Protein AF-A0A1I9GA73-F1 (afdb_monomer_lite)

Structure (mmCIF, N/CA/C/O backbone):
data_AF-A0A1I9GA73-F1
#
_entry.id   AF-A0A1I9GA73-F1
#
loop_
_atom_site.group_PDB
_atom_site.id
_atom_site.type_symbol
_atom_site.label_atom_id
_atom_site.label_alt_id
_atom_site.label_comp_id
_atom_site.label_asym_id
_atom_site.label_entity_id
_atom_site.label_seq_id
_atom_site.pdbx_PDB_ins_code
_atom_site.Cartn_x
_atom_site.Cartn_y
_atom_site.Cartn_z
_atom_site.occupancy
_atom_site.B_iso_or_equiv
_atom_site.auth_seq_id
_atom_site.auth_comp_id
_atom_site.auth_asym_id
_atom_site.auth_atom_id
_atom_site.pdbx_PDB_model_num
ATOM 1 N N . PHE A 1 1 ? 15.891 2.238 -6.582 1.00 81.12 1 PHE A N 1
ATOM 2 C CA . PHE A 1 1 ? 14.926 1.337 -7.243 1.00 81.12 1 PHE A CA 1
ATOM 3 C C . PHE A 1 1 ? 15.261 -0.099 -6.859 1.00 81.12 1 PHE A C 1
ATOM 5 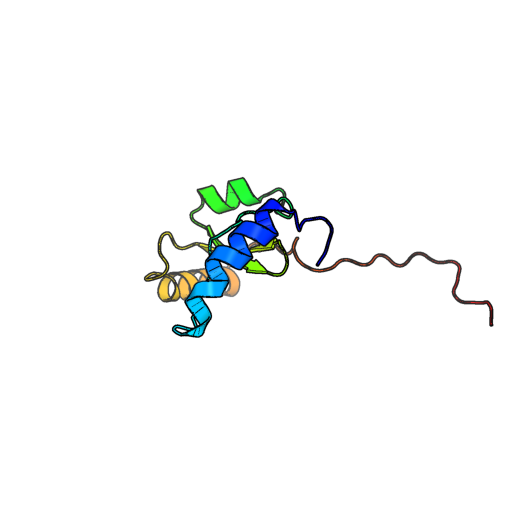O O . PHE A 1 1 ? 16.380 -0.337 -6.426 1.00 81.12 1 PHE A O 1
ATOM 12 N N . ASP A 1 2 ? 14.295 -1.008 -6.917 1.00 86.75 2 ASP A N 1
ATOM 13 C CA . ASP A 1 2 ? 14.392 -2.400 -6.439 1.00 86.75 2 ASP A CA 1
ATOM 14 C C . ASP A 1 2 ? 13.684 -3.305 -7.475 1.00 86.75 2 ASP A C 1
ATOM 16 O O . ASP A 1 2 ? 13.206 -2.790 -8.487 1.00 86.75 2 ASP A O 1
ATOM 20 N N . ARG A 1 3 ? 13.611 -4.625 -7.271 1.00 92.31 3 ARG A N 1
ATOM 21 C CA . ARG A 1 3 ? 13.155 -5.603 -8.287 1.00 92.31 3 ARG A CA 1
ATOM 22 C C . ARG A 1 3 ? 11.767 -5.336 -8.879 1.00 92.31 3 ARG A C 1
ATOM 24 O O .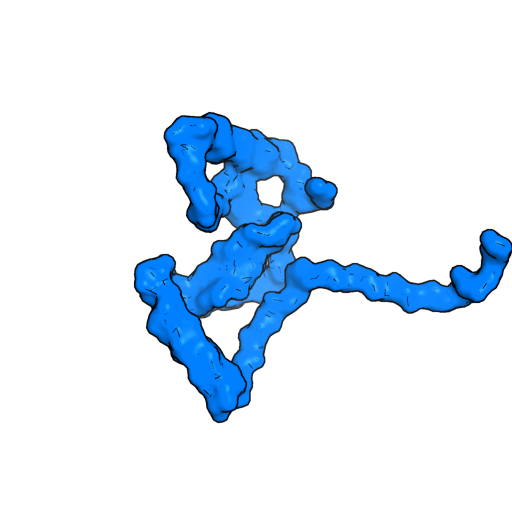 ARG A 1 3 ? 11.510 -5.735 -10.002 1.00 92.31 3 ARG A O 1
ATOM 31 N N . TRP A 1 4 ? 10.902 -4.631 -8.153 1.00 94.38 4 TRP A N 1
ATOM 32 C CA . TRP A 1 4 ? 9.546 -4.271 -8.587 1.00 94.38 4 TRP A CA 1
ATOM 33 C C . TRP A 1 4 ? 9.496 -3.251 -9.737 1.00 94.38 4 TRP A C 1
ATOM 35 O O . TRP A 1 4 ? 8.431 -2.981 -10.286 1.00 94.38 4 TRP A O 1
ATOM 45 N N . VAL A 1 5 ? 10.629 -2.634 -10.076 1.00 96.56 5 VAL A N 1
ATOM 46 C CA . VAL A 1 5 ? 10.714 -1.553 -11.061 1.00 96.56 5 VAL A CA 1
ATOM 47 C C . VAL A 1 5 ? 10.917 -2.151 -12.446 1.00 96.56 5 VAL A C 1
ATOM 49 O O . VAL A 1 5 ? 12.044 -2.371 -12.888 1.00 96.56 5 VAL A O 1
ATOM 52 N N . THR A 1 6 ? 9.811 -2.416 -13.132 1.00 96.56 6 THR A N 1
ATOM 53 C CA . THR A 1 6 ? 9.819 -2.937 -14.501 1.00 96.56 6 THR A CA 1
ATOM 54 C C . THR A 1 6 ? 10.070 -1.827 -15.524 1.00 96.56 6 THR A C 1
ATOM 56 O O . THR A 1 6 ? 9.937 -0.632 -15.241 1.00 96.56 6 THR A O 1
ATOM 59 N N . ARG A 1 7 ? 10.428 -2.214 -16.755 1.00 96.69 7 ARG A N 1
ATOM 60 C CA . ARG A 1 7 ? 10.605 -1.259 -17.858 1.00 96.69 7 ARG A CA 1
ATOM 61 C C . ARG A 1 7 ? 9.309 -0.502 -18.162 1.00 96.69 7 ARG A C 1
ATOM 63 O O . ARG A 1 7 ? 9.364 0.704 -18.385 1.00 96.69 7 ARG A O 1
ATOM 70 N N . ASP A 1 8 ? 8.172 -1.188 -18.100 1.00 96.62 8 ASP A N 1
ATOM 71 C CA . ASP A 1 8 ? 6.852 -0.591 -18.319 1.00 96.62 8 ASP A CA 1
ATOM 72 C C . ASP A 1 8 ? 6.526 0.445 -17.242 1.00 96.62 8 ASP A C 1
ATOM 74 O O . ASP A 1 8 ? 6.160 1.574 -17.567 1.00 96.62 8 ASP A O 1
ATOM 78 N N . TYR A 1 9 ? 6.797 0.125 -15.968 1.00 96.56 9 TYR A N 1
ATOM 79 C CA . TYR A 1 9 ? 6.656 1.084 -14.871 1.00 96.56 9 TYR A CA 1
ATOM 80 C C . TYR A 1 9 ? 7.470 2.361 -15.122 1.00 96.56 9 TYR A C 1
ATOM 82 O O . TYR A 1 9 ? 6.972 3.468 -14.913 1.00 96.56 9 TYR A O 1
ATOM 90 N N . ILE A 1 10 ? 8.722 2.226 -15.579 1.00 96.50 10 ILE A N 1
ATOM 91 C CA . ILE A 1 10 ? 9.581 3.378 -15.888 1.00 96.50 10 ILE A CA 1
ATOM 92 C C . ILE A 1 10 ? 8.970 4.211 -17.016 1.00 96.50 10 ILE A C 1
ATOM 94 O O . ILE A 1 10 ? 8.871 5.428 -16.875 1.00 96.50 10 ILE A O 1
ATOM 98 N N . ILE A 1 11 ? 8.543 3.580 -18.114 1.00 97.19 11 ILE A N 1
ATOM 99 C CA . ILE A 1 11 ? 7.954 4.278 -19.265 1.00 97.19 11 ILE A CA 1
ATOM 100 C C . ILE A 1 11 ? 6.707 5.059 -18.838 1.00 97.19 11 ILE A C 1
ATOM 102 O O . ILE A 1 11 ? 6.603 6.252 -19.132 1.00 97.19 11 ILE A O 1
ATOM 106 N N . ASP A 1 12 ? 5.800 4.424 -18.100 1.00 96.50 12 ASP A N 1
ATOM 107 C CA . ASP A 1 12 ? 4.562 5.049 -17.639 1.00 96.50 12 ASP A CA 1
ATOM 108 C C . ASP A 1 12 ? 4.827 6.191 -16.659 1.00 96.50 12 ASP A C 1
ATOM 110 O O . ASP A 1 12 ? 4.252 7.275 -16.793 1.00 96.50 12 ASP A O 1
ATOM 114 N N . LYS A 1 13 ? 5.755 6.008 -15.711 1.00 94.06 13 LYS A N 1
ATOM 115 C CA . LYS A 1 13 ? 6.141 7.079 -14.787 1.00 94.06 13 LYS A CA 1
ATOM 116 C C . LYS A 1 13 ? 6.854 8.230 -15.474 1.00 94.06 13 LYS A C 1
ATOM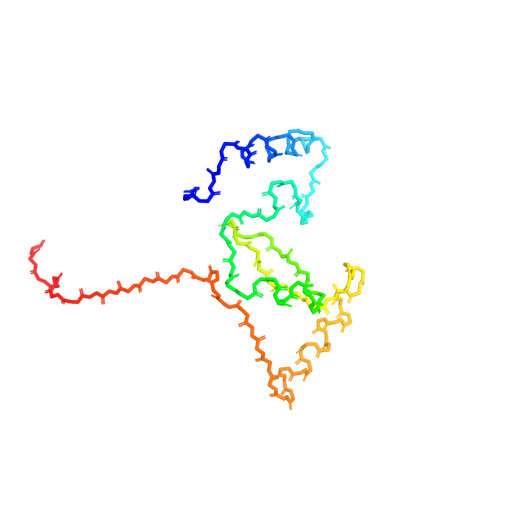 118 O O . LYS A 1 13 ? 6.616 9.379 -15.097 1.00 94.06 13 LYS A O 1
ATOM 123 N N . CYS A 1 14 ? 7.694 7.970 -16.470 1.00 94.56 14 CYS A N 1
ATOM 124 C CA . CYS A 1 14 ? 8.319 9.020 -17.267 1.00 94.56 14 CYS A CA 1
ATOM 125 C C . CYS A 1 14 ? 7.269 9.810 -18.054 1.00 94.56 14 CYS A C 1
ATOM 127 O O . CYS A 1 14 ? 7.300 11.038 -18.015 1.00 94.56 14 CYS A O 1
ATOM 129 N N . ARG A 1 15 ? 6.305 9.132 -18.692 1.00 94.12 15 ARG A N 1
ATOM 130 C CA . ARG A 1 15 ? 5.186 9.772 -19.407 1.00 94.12 15 ARG A CA 1
ATOM 131 C C . ARG A 1 15 ? 4.307 10.616 -18.489 1.00 94.12 15 ARG A C 1
ATOM 133 O O . ARG A 1 15 ? 3.932 11.715 -18.873 1.00 94.12 15 ARG A O 1
ATOM 140 N N . GLU A 1 16 ? 4.010 10.132 -17.284 1.00 92.38 16 GLU A N 1
ATOM 141 C CA . GLU A 1 16 ? 3.259 10.890 -16.275 1.00 92.38 16 GLU A CA 1
ATOM 142 C C . GLU A 1 16 ? 4.055 12.102 -15.769 1.00 92.38 16 GLU A C 1
ATOM 144 O O . GLU A 1 16 ? 3.488 13.172 -15.581 1.00 92.38 16 GLU A O 1
ATOM 149 N N . THR A 1 17 ? 5.369 11.953 -15.561 1.00 91.62 17 THR A N 1
ATOM 150 C CA . THR A 1 17 ? 6.216 12.984 -14.932 1.00 91.62 17 THR A CA 1
ATOM 151 C C . THR A 1 17 ? 6.641 14.086 -15.899 1.00 91.62 17 THR A C 1
ATOM 153 O O . THR A 1 17 ? 6.678 15.247 -15.507 1.00 91.62 17 THR A O 1
ATOM 156 N N . TYR A 1 18 ? 6.960 13.756 -17.153 1.00 91.44 18 TYR A N 1
ATOM 157 C CA . TYR A 1 18 ? 7.455 14.723 -18.138 1.00 91.44 18 TYR A CA 1
ATOM 158 C C . TYR A 1 18 ? 6.571 15.982 -18.296 1.00 91.44 18 TYR A C 1
ATOM 160 O O . TYR A 1 18 ? 7.105 17.087 -18.189 1.00 91.44 18 TYR A O 1
ATOM 168 N N . PRO A 1 19 ? 5.234 15.884 -18.457 1.00 90.06 19 PRO A N 1
ATOM 169 C CA . PRO A 1 19 ? 4.379 17.069 -18.568 1.00 90.06 19 PRO A CA 1
ATOM 170 C C . PRO A 1 19 ? 4.259 17.866 -17.257 1.00 90.06 19 PRO A C 1
ATOM 172 O O . PRO A 1 19 ? 3.830 19.018 -17.281 1.00 90.06 19 PRO A O 1
ATOM 175 N N . MET A 1 20 ? 4.655 17.299 -16.110 1.00 88.56 20 MET A N 1
ATOM 176 C CA . MET A 1 20 ? 4.600 17.982 -14.811 1.00 88.56 20 MET A CA 1
ATOM 177 C C . MET A 1 20 ? 5.699 19.036 -14.638 1.00 88.56 20 MET A C 1
ATOM 179 O O . MET A 1 20 ? 5.679 19.751 -13.640 1.00 88.56 20 MET A O 1
ATOM 183 N N . PHE A 1 21 ? 6.629 19.171 -15.594 1.00 84.75 21 PHE A N 1
ATOM 184 C CA . PHE A 1 21 ? 7.671 20.203 -15.562 1.00 84.75 21 PHE A CA 1
ATOM 1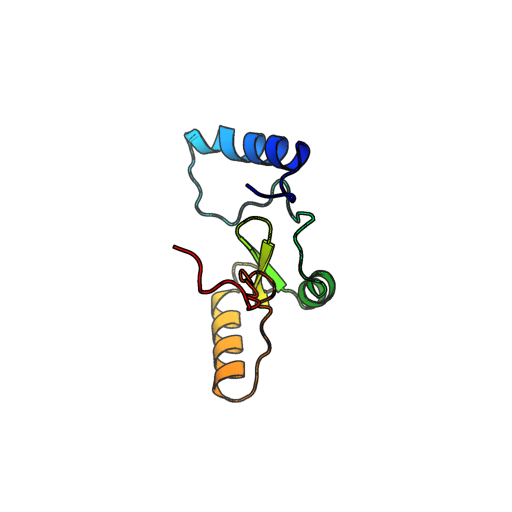85 C C . PHE A 1 21 ? 7.092 21.616 -15.373 1.00 84.75 21 PHE A C 1
ATOM 187 O O . PHE A 1 21 ? 7.632 22.403 -14.602 1.00 84.75 21 PHE A O 1
ATOM 194 N N . TYR A 1 22 ? 5.954 21.913 -16.013 1.00 84.31 22 TYR A N 1
ATOM 195 C CA . TYR A 1 22 ? 5.270 23.209 -15.897 1.00 84.31 22 TYR A CA 1
ATOM 196 C C . TYR A 1 22 ? 4.107 23.218 -14.896 1.00 84.31 22 TYR A C 1
ATOM 198 O O . TYR A 1 22 ? 3.556 24.277 -14.608 1.00 84.31 22 TYR A O 1
ATOM 206 N N . ASN A 1 23 ? 3.707 22.058 -14.372 1.00 80.00 23 ASN A N 1
ATOM 207 C CA . ASN A 1 23 ? 2.569 21.933 -13.464 1.00 80.00 23 ASN A CA 1
ATOM 208 C C . ASN A 1 23 ? 2.845 20.854 -12.414 1.00 80.00 23 ASN A C 1
ATOM 210 O O . ASN A 1 23 ? 2.356 19.721 -12.490 1.00 80.00 23 ASN A O 1
ATOM 214 N N . TRP A 1 24 ? 3.695 21.208 -11.452 1.00 76.25 24 TRP A N 1
ATOM 215 C CA . TRP A 1 24 ? 4.083 20.309 -10.377 1.00 76.25 24 TRP A CA 1
ATOM 216 C C . TRP A 1 24 ? 2.872 19.919 -9.525 1.00 76.25 24 TRP A C 1
ATOM 218 O O . TRP A 1 24 ? 2.067 20.760 -9.127 1.00 76.25 24 TRP A O 1
ATOM 228 N N . SER A 1 25 ? 2.757 18.633 -9.190 1.00 72.56 25 SER A N 1
ATOM 229 C CA . SER A 1 25 ? 1.679 18.130 -8.344 1.00 72.56 25 SER A CA 1
ATOM 230 C C . SER A 1 25 ? 2.215 17.206 -7.263 1.00 72.56 25 SER A C 1
ATOM 232 O O . SER A 1 25 ? 2.860 16.202 -7.554 1.00 72.56 25 SER A O 1
ATOM 234 N N . TYR A 1 26 ? 1.867 17.502 -6.011 1.00 69.38 26 TYR A N 1
ATOM 235 C CA . TYR A 1 26 ? 2.092 16.615 -4.864 1.00 69.38 26 TYR A CA 1
ATOM 236 C C . TYR A 1 26 ? 1.005 15.533 -4.731 1.00 69.38 26 TYR A C 1
ATOM 238 O O . TYR A 1 26 ? 0.873 14.901 -3.685 1.00 69.38 26 TYR A O 1
ATOM 246 N N . LYS A 1 27 ? 0.182 15.338 -5.770 1.00 76.88 27 LYS A N 1
ATOM 247 C CA . LYS A 1 27 ? -0.922 14.378 -5.752 1.00 76.88 27 LYS A CA 1
ATOM 248 C C . LYS A 1 27 ? -0.425 12.935 -5.766 1.00 76.88 27 LYS A C 1
ATOM 250 O O . LYS A 1 27 ? 0.652 12.609 -6.264 1.00 76.88 27 LYS A O 1
ATOM 255 N N . ASN A 1 28 ? -1.280 12.058 -5.253 1.00 84.12 28 ASN A N 1
ATOM 256 C CA . ASN A 1 28 ? -1.128 10.617 -5.355 1.00 84.12 28 ASN A CA 1
ATOM 257 C C . ASN A 1 28 ? -1.223 10.193 -6.833 1.00 84.12 28 ASN A C 1
ATOM 259 O O . ASN A 1 28 ? -2.298 10.208 -7.427 1.00 84.12 28 ASN A O 1
ATOM 263 N N . ARG A 1 29 ? -0.074 9.884 -7.433 1.00 89.81 29 ARG A N 1
ATOM 264 C CA . ARG A 1 29 ? 0.089 9.614 -8.868 1.00 89.81 29 ARG A CA 1
ATOM 265 C C . ARG A 1 29 ? -0.257 8.171 -9.220 1.00 89.81 29 ARG A C 1
ATOM 267 O O . ARG A 1 29 ? 0.180 7.270 -8.503 1.00 89.81 29 ARG A O 1
ATOM 274 N N . LEU A 1 30 ? -0.987 7.946 -10.312 1.00 91.56 30 LEU A N 1
ATOM 275 C CA . LEU A 1 30 ? -1.611 6.651 -10.623 1.00 91.56 30 LEU A CA 1
ATOM 276 C C . LEU A 1 30 ? -0.865 5.837 -11.686 1.00 91.56 30 LEU A C 1
ATOM 278 O O . LEU A 1 30 ? -0.963 4.616 -11.662 1.00 91.56 30 LEU A O 1
ATOM 282 N N . ALA A 1 31 ? -0.103 6.465 -12.588 1.00 94.25 31 ALA A N 1
ATOM 283 C CA . ALA A 1 31 ? 0.508 5.731 -13.702 1.00 94.25 31 ALA A CA 1
ATOM 284 C C . ALA A 1 31 ? 1.457 4.622 -13.207 1.00 94.25 31 ALA A C 1
ATOM 286 O O . ALA A 1 31 ? 2.222 4.844 -12.265 1.00 94.25 31 ALA A O 1
ATOM 287 N N . GLY A 1 32 ? 1.411 3.435 -13.817 1.00 94.25 32 GLY A N 1
ATOM 288 C CA . GLY A 1 32 ? 2.249 2.292 -13.434 1.00 94.25 32 GLY A CA 1
ATOM 289 C C . GLY A 1 32 ? 1.899 1.635 -12.088 1.00 94.25 32 GLY A C 1
ATOM 290 O O . GLY A 1 32 ? 2.733 0.923 -11.535 1.00 94.25 32 GLY A O 1
ATOM 291 N N . ARG A 1 33 ? 0.714 1.890 -11.518 1.00 95.25 33 ARG A N 1
ATOM 292 C CA . ARG A 1 33 ? 0.251 1.261 -10.267 1.00 95.25 33 ARG A CA 1
ATOM 293 C C . ARG A 1 33 ? -0.936 0.318 -10.502 1.00 95.25 33 ARG A C 1
ATOM 295 O O . ARG A 1 33 ? -1.743 0.602 -11.387 1.00 95.25 33 ARG A O 1
ATOM 302 N N . PRO A 1 34 ? -1.105 -0.725 -9.667 1.00 95.81 34 PRO A N 1
ATOM 303 C CA . PRO A 1 34 ? -0.162 -1.188 -8.643 1.00 95.81 34 PRO A CA 1
ATOM 304 C C . PRO A 1 34 ? 1.075 -1.845 -9.274 1.00 95.81 34 PRO A C 1
ATOM 306 O O . PRO A 1 34 ? 1.056 -2.236 -10.437 1.00 95.81 34 PRO A O 1
ATOM 309 N N . THR A 1 35 ? 2.160 -1.962 -8.509 1.00 96.06 35 THR A N 1
ATOM 310 C CA . THR A 1 35 ? 3.342 -2.732 -8.943 1.00 96.06 35 THR A CA 1
ATOM 311 C C . THR A 1 35 ? 3.229 -4.179 -8.467 1.00 96.06 35 THR A C 1
ATOM 313 O O . THR A 1 35 ? 2.298 -4.529 -7.746 1.00 96.06 35 THR A O 1
ATOM 316 N N . GLU A 1 36 ? 4.201 -5.029 -8.796 1.00 94.88 36 GLU A N 1
ATOM 317 C CA . GLU A 1 36 ? 4.272 -6.390 -8.242 1.00 94.88 36 GLU A CA 1
ATOM 318 C C . GLU A 1 36 ? 4.502 -6.404 -6.718 1.00 94.88 36 GLU A C 1
ATOM 320 O O . GLU A 1 36 ? 4.258 -7.405 -6.046 1.00 94.88 36 GLU A O 1
ATOM 325 N N . ARG A 1 37 ? 4.958 -5.284 -6.140 1.00 94.94 37 ARG A N 1
ATOM 326 C CA . ARG A 1 37 ? 5.245 -5.150 -4.709 1.00 94.94 37 ARG A CA 1
ATOM 327 C C . ARG A 1 37 ? 4.000 -4.744 -3.919 1.00 94.94 37 ARG A C 1
ATOM 329 O O . ARG A 1 37 ? 3.913 -3.637 -3.397 1.00 94.94 37 ARG A O 1
ATOM 336 N N . ILE A 1 38 ? 3.043 -5.657 -3.814 1.00 96.12 38 ILE A N 1
ATOM 337 C CA . ILE A 1 38 ? 1.807 -5.491 -3.034 1.00 96.12 38 ILE A CA 1
ATOM 338 C C . ILE A 1 38 ? 1.783 -6.419 -1.818 1.00 96.12 38 ILE A C 1
ATOM 340 O O . ILE A 1 38 ? 2.472 -7.439 -1.784 1.00 96.12 38 ILE A O 1
ATOM 344 N N . SER A 1 39 ? 1.005 -6.068 -0.790 1.00 95.44 39 SER A N 1
ATOM 345 C CA . SER A 1 39 ? 0.800 -6.977 0.342 1.00 95.44 39 SER A CA 1
ATOM 346 C C . SER A 1 39 ? -0.153 -8.111 -0.038 1.00 95.44 39 SER A C 1
ATOM 348 O O . SER A 1 39 ? -1.028 -7.948 -0.891 1.00 95.44 39 SER A O 1
ATOM 350 N N . GLY A 1 40 ? -0.033 -9.258 0.637 1.00 96.00 40 GLY A N 1
ATOM 351 C CA . GLY A 1 40 ? -0.918 -10.406 0.397 1.00 96.00 40 GLY A CA 1
ATOM 352 C C . GLY A 1 40 ? -2.399 -10.122 0.683 1.00 96.00 40 GLY A C 1
ATOM 353 O O . GLY A 1 40 ? -3.267 -10.840 0.195 1.00 96.00 40 GLY A O 1
ATOM 354 N N . ILE A 1 41 ? -2.704 -9.056 1.430 1.00 96.12 41 ILE A N 1
ATOM 355 C CA . ILE A 1 41 ? -4.072 -8.634 1.757 1.00 96.12 41 ILE A CA 1
ATOM 356 C C . ILE A 1 41 ? -4.562 -7.452 0.910 1.00 96.12 41 ILE A C 1
ATOM 358 O O . ILE A 1 41 ? -5.685 -6.994 1.120 1.00 96.12 41 ILE A O 1
ATOM 362 N N . TYR A 1 42 ? -3.778 -6.985 -0.071 1.00 95.50 42 TYR A N 1
ATOM 363 C CA . TYR A 1 42 ? -4.120 -5.854 -0.943 1.00 95.50 42 TYR A CA 1
ATOM 364 C C . TYR A 1 42 ? -5.535 -5.973 -1.526 1.00 95.50 42 TYR A C 1
ATOM 366 O O . TYR A 1 42 ? -6.373 -5.099 -1.327 1.00 95.50 42 TYR A O 1
ATOM 374 N N . GLY A 1 43 ? -5.857 -7.107 -2.156 1.00 94.38 43 GLY A N 1
ATOM 375 C CA . GLY A 1 43 ? -7.178 -7.310 -2.754 1.00 94.38 43 GLY A CA 1
ATOM 376 C C . GLY A 1 43 ? -8.328 -7.315 -1.738 1.00 94.38 43 GLY A C 1
ATOM 377 O O . GLY A 1 43 ? -9.447 -6.941 -2.086 1.00 94.38 43 GLY A O 1
ATOM 378 N N . ARG A 1 44 ? -8.080 -7.709 -0.479 1.00 95.25 44 ARG A N 1
ATOM 379 C CA . ARG A 1 44 ? -9.098 -7.647 0.581 1.00 95.25 44 ARG A CA 1
ATOM 380 C C . ARG A 1 44 ? -9.332 -6.208 1.012 1.00 95.25 44 ARG A C 1
ATOM 382 O O . ARG A 1 44 ? -10.474 -5.774 1.043 1.00 95.25 44 ARG A O 1
ATOM 389 N N . LEU A 1 45 ? -8.262 -5.478 1.300 1.00 94.12 45 LEU A N 1
ATOM 390 C CA . LEU A 1 45 ? -8.328 -4.078 1.706 1.00 94.12 45 LEU A CA 1
ATOM 391 C C . LEU A 1 45 ? -8.947 -3.198 0.603 1.00 94.12 45 LEU A C 1
ATOM 393 O O . LEU A 1 45 ? -9.789 -2.355 0.897 1.00 94.12 45 LEU A O 1
ATOM 397 N N . GLN A 1 46 ? -8.627 -3.451 -0.670 1.00 92.06 46 GLN A N 1
ATOM 398 C CA . GLN A 1 46 ? -9.242 -2.760 -1.808 1.00 92.06 46 GLN A CA 1
ATOM 399 C C . GLN A 1 46 ? -10.769 -2.942 -1.857 1.00 92.06 46 GLN A C 1
ATOM 401 O O . GLN A 1 46 ? -11.483 -1.988 -2.163 1.00 92.06 46 GLN A O 1
ATOM 406 N N . LYS A 1 47 ? -11.278 -4.141 -1.534 1.00 91.81 47 LYS A N 1
ATOM 407 C CA . LYS A 1 47 ? -12.727 -4.417 -1.464 1.00 91.81 47 LYS A CA 1
ATOM 408 C C . LYS A 1 47 ? -13.421 -3.664 -0.328 1.00 91.81 47 LYS A C 1
ATOM 410 O O . LYS A 1 47 ? -14.586 -3.321 -0.474 1.00 91.81 47 LYS A O 1
ATOM 415 N N . GLU A 1 48 ? -12.711 -3.382 0.761 1.00 89.81 48 GLU A N 1
ATOM 416 C CA . GLU A 1 48 ? -13.212 -2.595 1.899 1.00 89.81 48 GLU A CA 1
ATOM 417 C C . GLU A 1 48 ? -13.124 -1.072 1.656 1.00 89.81 48 GLU A C 1
ATOM 419 O O . GLU A 1 48 ? -13.304 -0.282 2.579 1.00 89.81 48 GLU A O 1
ATOM 424 N N . GLY A 1 49 ? -12.818 -0.635 0.427 1.00 88.69 49 GLY A N 1
ATOM 425 C CA . GLY A 1 49 ? -12.739 0.787 0.082 1.00 88.69 49 GLY A CA 1
ATOM 426 C C . GLY A 1 49 ? -11.446 1.460 0.541 1.00 88.69 49 GLY A C 1
ATOM 427 O O . GLY A 1 49 ? -11.447 2.640 0.882 1.00 88.69 49 GLY A O 1
ATOM 428 N N . CYS A 1 50 ? -10.336 0.718 0.585 1.00 90.62 50 CYS A N 1
ATOM 429 C CA . CYS A 1 50 ? -9.045 1.290 0.939 1.00 90.62 50 CYS A CA 1
ATOM 430 C C . CYS A 1 50 ? -8.541 2.285 -0.121 1.00 90.62 50 CYS A C 1
ATOM 432 O O . CYS A 1 50 ? -8.448 1.975 -1.311 1.00 90.62 50 CYS A O 1
ATOM 434 N N . PHE A 1 51 ? -8.153 3.469 0.346 1.00 89.81 51 PHE A N 1
ATOM 435 C CA . PHE A 1 51 ? -7.395 4.462 -0.395 1.00 89.81 51 PHE A CA 1
ATOM 436 C C . PHE A 1 51 ? -5.896 4.237 -0.174 1.00 89.81 51 PHE A C 1
ATOM 438 O O . PHE A 1 51 ? -5.397 4.322 0.953 1.00 89.81 51 PHE A O 1
ATOM 445 N N . TYR A 1 52 ? -5.169 3.983 -1.263 1.00 92.12 52 TYR A N 1
ATOM 446 C CA . TYR A 1 52 ? -3.746 3.655 -1.218 1.00 92.12 52 TYR A CA 1
ATOM 447 C C . TYR A 1 52 ? -2.840 4.820 -1.594 1.00 92.12 52 TYR A C 1
ATOM 449 O O . TYR A 1 52 ? -2.983 5.424 -2.662 1.00 92.12 52 TYR A O 1
ATOM 457 N N . LEU A 1 53 ? -1.805 5.045 -0.788 1.00 91.62 53 LEU A N 1
ATOM 458 C CA . LEU A 1 53 ? -0.648 5.842 -1.174 1.00 91.62 53 LEU A CA 1
ATOM 459 C C . LEU A 1 53 ? 0.467 4.972 -1.737 1.00 91.62 53 LEU A C 1
ATOM 461 O O . LEU A 1 53 ? 0.794 3.915 -1.200 1.00 91.62 53 LEU A O 1
ATOM 465 N N . PHE A 1 54 ? 1.129 5.489 -2.765 1.00 93.56 54 PHE A N 1
ATOM 466 C CA . PHE A 1 54 ? 2.306 4.846 -3.325 1.00 93.56 54 PHE A CA 1
ATOM 467 C C . PHE A 1 54 ? 3.567 5.156 -2.510 1.00 93.56 54 PHE A C 1
ATOM 469 O O . PHE A 1 54 ? 3.945 6.322 -2.372 1.00 93.56 54 PHE A O 1
ATOM 476 N N . ARG A 1 55 ? 4.269 4.129 -2.016 1.00 93.00 55 ARG A N 1
ATOM 477 C CA . ARG A 1 55 ? 5.560 4.281 -1.319 1.00 93.00 55 ARG A CA 1
ATOM 478 C C . ARG A 1 55 ? 6.573 3.236 -1.779 1.00 93.00 55 ARG A C 1
ATOM 480 O O . ARG A 1 55 ? 6.509 2.083 -1.376 1.00 93.00 55 ARG A O 1
ATOM 487 N N . ASN A 1 56 ? 7.563 3.654 -2.571 1.00 93.06 56 ASN A N 1
ATOM 488 C CA . ASN A 1 56 ? 8.684 2.802 -3.004 1.00 93.06 56 ASN A CA 1
ATOM 489 C C . ASN A 1 56 ? 8.241 1.430 -3.570 1.00 93.06 56 ASN A C 1
ATOM 491 O O . ASN A 1 56 ? 8.770 0.382 -3.185 1.00 93.06 56 ASN A O 1
ATOM 495 N N . GLY A 1 57 ? 7.234 1.451 -4.448 1.00 94.75 57 GLY A N 1
ATOM 496 C CA . GLY A 1 57 ? 6.635 0.259 -5.056 1.00 94.75 57 GLY A CA 1
ATOM 497 C C . GLY A 1 57 ? 5.401 -0.256 -4.322 1.00 94.75 57 GLY A C 1
ATOM 498 O O . GLY A 1 57 ? 4.526 -0.832 -4.958 1.00 94.75 57 GLY A O 1
ATOM 499 N N . TRP A 1 58 ? 5.298 -0.005 -3.016 1.00 96.94 58 TRP A N 1
ATOM 500 C CA . TRP A 1 58 ? 4.183 -0.476 -2.204 1.00 96.94 58 TRP A CA 1
ATOM 501 C C . TRP A 1 58 ? 2.920 0.359 -2.372 1.00 96.94 58 TRP A C 1
ATOM 503 O O . TRP A 1 58 ? 2.967 1.591 -2.370 1.00 96.94 58 TRP A O 1
ATOM 513 N N . GLU A 1 59 ? 1.791 -0.340 -2.385 1.00 96.56 59 GLU A N 1
ATOM 514 C CA . GLU A 1 59 ? 0.467 0.215 -2.124 1.00 96.56 59 GLU A CA 1
ATOM 515 C C . GLU A 1 59 ? 0.218 0.212 -0.609 1.00 96.56 59 GLU A C 1
ATOM 517 O O . GLU A 1 59 ? -0.022 -0.831 -0.002 1.00 96.56 59 GLU A O 1
ATOM 522 N N . VAL A 1 60 ? 0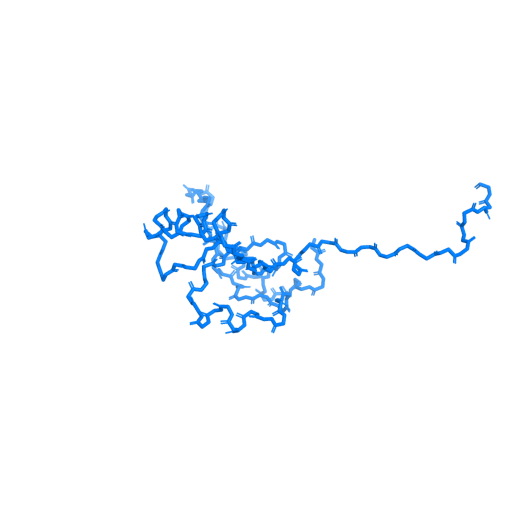.323 1.383 0.021 1.00 95.50 60 VAL A N 1
ATOM 523 C CA . VAL A 1 60 ? 0.171 1.551 1.472 1.00 95.50 60 VAL A CA 1
ATOM 524 C C . VAL A 1 60 ? -1.223 2.067 1.786 1.00 95.50 60 VAL A C 1
ATOM 526 O O . VAL A 1 60 ? -1.592 3.150 1.334 1.00 95.50 60 VAL A O 1
ATOM 529 N N . ALA A 1 61 ? -1.982 1.294 2.561 1.00 93.19 61 ALA A N 1
ATOM 530 C CA . ALA A 1 61 ? -3.306 1.684 3.027 1.00 93.19 61 ALA A CA 1
ATOM 531 C C . ALA A 1 61 ? -3.213 2.969 3.862 1.00 93.19 61 ALA A C 1
ATOM 533 O O . ALA A 1 61 ? -2.541 2.988 4.894 1.00 93.19 61 ALA A O 1
ATOM 534 N N . GLU A 1 62 ? -3.843 4.047 3.397 1.00 89.62 62 GLU A N 1
ATOM 535 C CA . GLU A 1 62 ? -3.831 5.340 4.088 1.00 89.62 62 GLU A CA 1
ATOM 536 C C . GLU A 1 62 ? -5.128 5.604 4.854 1.00 89.62 62 GLU A C 1
ATOM 538 O O . GLU A 1 62 ? -5.078 6.130 5.960 1.00 89.62 62 GLU A O 1
ATOM 543 N N . SER A 1 63 ? -6.273 5.264 4.262 1.00 89.25 63 SER A N 1
ATOM 544 C CA . SER A 1 63 ? -7.596 5.378 4.890 1.00 89.25 63 SER A CA 1
ATOM 545 C C . SER A 1 63 ? -8.588 4.462 4.178 1.00 89.25 63 SER A C 1
ATOM 547 O O . SER A 1 63 ? -8.346 4.066 3.038 1.00 89.25 63 SER A O 1
ATOM 549 N N . PHE A 1 64 ? -9.713 4.150 4.805 1.00 89.31 64 PHE A N 1
ATOM 550 C CA . PHE A 1 64 ? -10.826 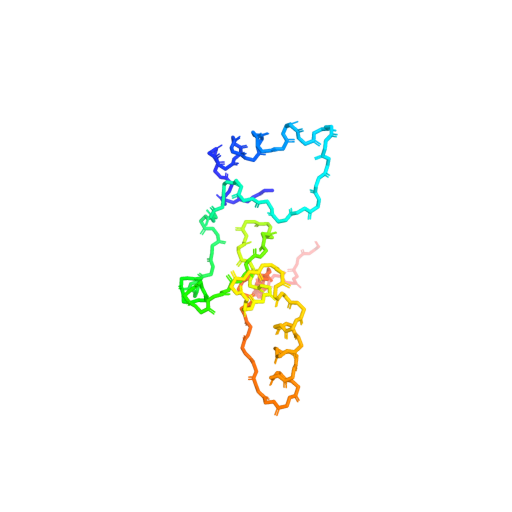3.403 4.223 1.00 89.31 64 PHE A CA 1
ATOM 551 C C . PHE A 1 64 ? -11.954 4.374 3.871 1.00 89.31 64 PHE A C 1
ATOM 553 O O . PHE A 1 64 ? -12.934 4.519 4.604 1.00 89.31 64 PHE A O 1
ATOM 560 N N . ALA A 1 65 ? -11.759 5.079 2.756 1.00 76.25 65 ALA A N 1
ATOM 561 C CA . ALA A 1 65 ? -12.672 6.068 2.200 1.00 76.25 65 ALA A CA 1
ATOM 562 C C . ALA A 1 65 ? -12.876 5.784 0.707 1.00 76.25 65 ALA A C 1
ATOM 564 O O . ALA A 1 65 ? -11.903 5.629 -0.032 1.00 76.25 65 ALA A O 1
ATOM 565 N N . ALA A 1 66 ? -14.133 5.765 0.254 1.00 64.44 66 ALA A N 1
ATOM 566 C CA . ALA A 1 66 ? -14.457 5.550 -1.158 1.00 64.44 66 ALA A CA 1
ATOM 567 C C . ALA A 1 66 ? -13.910 6.671 -2.065 1.00 64.44 66 ALA A C 1
ATOM 569 O O . ALA A 1 66 ? -13.523 6.409 -3.203 1.00 64.44 66 ALA A O 1
ATOM 570 N N . GLU A 1 67 ? -13.825 7.904 -1.552 1.00 65.06 67 GLU A N 1
ATOM 571 C CA . GLU A 1 67 ? -13.325 9.072 -2.278 1.00 65.06 67 GLU A CA 1
ATOM 572 C C . GLU A 1 67 ? -12.352 9.916 -1.441 1.00 65.06 67 GLU A C 1
ATOM 574 O O . GLU A 1 67 ? -12.448 10.001 -0.216 1.00 65.06 67 GLU A O 1
ATOM 579 N N . TYR A 1 68 ? -11.436 10.626 -2.115 1.00 66.12 68 TYR A N 1
ATOM 580 C CA . TYR A 1 68 ? -10.451 11.501 -1.459 1.00 66.12 68 TYR A CA 1
ATOM 581 C C . TYR A 1 68 ? -11.096 12.658 -0.677 1.00 66.12 68 TYR A C 1
ATOM 583 O O . TYR A 1 68 ? -10.550 13.112 0.328 1.00 66.12 68 TYR A O 1
ATOM 591 N N . LYS A 1 69 ? -12.260 13.145 -1.129 1.00 70.62 69 LYS A N 1
ATOM 592 C CA . LYS A 1 69 ? -13.003 14.231 -0.472 1.00 70.62 69 LYS A CA 1
ATOM 593 C C . LYS A 1 69 ? -13.468 13.839 0.935 1.00 70.62 69 LYS A C 1
ATOM 595 O O . LYS A 1 69 ? -13.485 14.685 1.826 1.00 70.62 69 LYS A O 1
ATOM 600 N N . ASP A 1 70 ? -13.736 12.556 1.149 1.00 72.56 70 ASP A N 1
ATOM 601 C CA . ASP A 1 70 ? -14.256 12.022 2.409 1.00 72.56 70 ASP A CA 1
ATOM 602 C C . ASP A 1 70 ? -13.145 11.554 3.359 1.00 72.56 70 ASP A C 1
ATOM 604 O O . ASP A 1 70 ? -13.395 10.866 4.350 1.00 72.56 70 ASP A O 1
ATOM 608 N N . LYS A 1 71 ? -11.891 11.924 3.077 1.00 78.06 71 LYS A N 1
ATOM 609 C CA . LYS A 1 71 ? -10.725 11.458 3.829 1.00 78.06 71 LYS A CA 1
ATOM 610 C C . LYS A 1 71 ? -10.728 11.917 5.289 1.00 78.06 71 LYS A C 1
ATOM 612 O O . LYS A 1 71 ? -10.525 11.091 6.170 1.00 78.06 71 LYS A O 1
ATOM 617 N N . LEU A 1 72 ? -10.971 13.201 5.574 1.00 85.75 72 LEU A N 1
ATOM 618 C CA . LEU A 1 72 ? -10.887 13.724 6.948 1.00 85.75 72 LEU A CA 1
ATOM 619 C C . LEU A 1 72 ? -11.924 13.083 7.897 1.00 85.75 72 LEU A C 1
ATOM 621 O O . LEU A 1 72 ? -11.512 12.595 8.949 1.00 85.75 72 LEU A O 1
ATOM 625 N N . PRO A 1 73 ? -13.225 12.999 7.548 1.00 87.88 73 PRO A N 1
ATOM 626 C CA . PRO A 1 73 ? -14.200 12.293 8.382 1.00 87.88 73 PRO A CA 1
ATOM 627 C C . PRO A 1 73 ? -13.842 10.817 8.613 1.00 87.88 73 PRO A C 1
ATOM 629 O O . PRO A 1 73 ? -13.966 10.324 9.733 1.00 87.88 73 PRO A O 1
ATOM 632 N N . ASN A 1 74 ? -13.343 10.117 7.588 1.00 88.12 74 ASN A N 1
ATOM 633 C CA . ASN A 1 74 ? -12.926 8.719 7.731 1.00 88.12 74 ASN A CA 1
ATOM 634 C C . ASN A 1 74 ? -11.688 8.560 8.616 1.00 88.12 74 ASN A C 1
ATOM 636 O O . ASN A 1 74 ? -11.656 7.657 9.447 1.00 88.12 74 ASN A O 1
ATOM 640 N N . MET A 1 75 ? -10.714 9.468 8.519 1.00 89.12 75 MET A N 1
ATOM 641 C CA . MET A 1 75 ? -9.557 9.481 9.416 1.00 89.12 75 MET A CA 1
ATOM 642 C C . MET A 1 75 ? -9.964 9.704 10.876 1.00 89.12 75 MET A C 1
ATOM 644 O O . MET A 1 75 ? -9.411 9.053 11.757 1.00 89.12 75 MET A O 1
ATOM 648 N N . ILE A 1 76 ? -10.942 10.579 11.143 1.00 92.25 76 ILE A N 1
ATOM 649 C CA . ILE A 1 76 ? -11.482 10.773 12.499 1.00 92.25 76 ILE A CA 1
ATOM 650 C C . ILE A 1 76 ? -12.136 9.478 12.996 1.00 92.25 76 ILE A C 1
ATOM 652 O O . ILE A 1 76 ? -11.834 9.023 14.096 1.00 92.25 76 ILE A O 1
ATOM 656 N N . ARG A 1 77 ? -12.956 8.827 12.163 1.00 91.38 77 ARG A N 1
ATOM 657 C CA . ARG A 1 77 ? -13.597 7.546 12.499 1.00 91.38 77 ARG A CA 1
ATOM 658 C C . ARG A 1 77 ? -12.577 6.438 12.787 1.00 91.38 77 ARG A C 1
ATOM 660 O O . ARG A 1 77 ? -12.759 5.656 13.717 1.00 91.38 77 ARG A O 1
ATOM 667 N N . GLU A 1 78 ? -11.516 6.343 11.989 1.00 93.12 78 GLU A N 1
ATOM 668 C CA . GLU A 1 78 ? -10.426 5.383 12.204 1.00 93.12 78 GLU A CA 1
ATOM 669 C C . GLU A 1 78 ? -9.636 5.692 13.481 1.00 93.12 78 GLU A C 1
ATOM 671 O O . GLU A 1 78 ? -9.329 4.779 14.249 1.00 93.12 78 GLU A O 1
ATOM 676 N N . TYR A 1 79 ? -9.369 6.971 13.756 1.00 94.25 79 TYR A N 1
ATOM 677 C CA . TYR A 1 79 ? -8.760 7.413 15.008 1.00 94.25 79 TYR A CA 1
ATOM 678 C C . TYR A 1 79 ? -9.609 7.012 16.222 1.00 94.25 79 TYR A C 1
ATOM 680 O O . TYR A 1 79 ? -9.085 6.427 17.171 1.00 94.25 79 TYR A O 1
ATOM 688 N N . GLU A 1 80 ? -10.918 7.264 16.189 1.00 95.75 80 GLU A N 1
ATOM 689 C CA . GLU A 1 80 ? -11.844 6.866 17.252 1.00 95.75 80 GLU A CA 1
ATOM 690 C C . GLU A 1 80 ? -11.919 5.343 17.413 1.00 95.75 80 GLU A C 1
ATOM 692 O O . GLU A 1 80 ? -11.972 4.852 18.543 1.00 95.75 80 GLU A O 1
ATOM 697 N N . LEU A 1 81 ? -11.893 4.584 16.310 1.00 94.31 81 LEU A N 1
ATOM 698 C CA . LEU A 1 81 ? -11.876 3.119 16.331 1.00 94.31 81 LEU A CA 1
ATOM 699 C C . LEU A 1 81 ? -10.644 2.593 17.076 1.00 94.31 81 LEU A C 1
ATOM 701 O O . LEU A 1 81 ? -10.777 1.738 17.948 1.00 94.31 81 LEU A O 1
ATOM 705 N N . VAL A 1 82 ? -9.453 3.087 16.737 1.00 95.44 82 VAL A N 1
ATOM 706 C CA . VAL A 1 82 ? -8.202 2.636 17.365 1.00 95.44 82 VAL A CA 1
ATOM 707 C C . VAL A 1 82 ? -8.109 3.120 18.811 1.00 95.44 82 VAL A C 1
ATOM 709 O O . VAL A 1 82 ? -7.650 2.369 19.665 1.00 95.44 82 VAL A O 1
ATOM 712 N N . SER A 1 83 ? -8.569 4.341 19.097 1.00 97.06 83 SER A N 1
ATOM 713 C CA . SER A 1 83 ? -8.473 4.936 20.437 1.00 97.06 83 SER A CA 1
ATOM 714 C C . SER A 1 83 ? -9.424 4.289 21.440 1.00 97.06 83 SER A C 1
ATOM 716 O O . SER A 1 83 ? -9.073 4.137 22.605 1.00 97.06 83 SER A O 1
ATOM 718 N N . ASN A 1 84 ? -10.626 3.907 20.998 1.00 97.62 84 ASN A N 1
ATOM 719 C CA . ASN A 1 84 ? -11.669 3.388 21.886 1.00 97.62 84 ASN A CA 1
ATOM 720 C C . ASN A 1 84 ? -11.870 1.869 21.783 1.00 97.62 84 ASN A C 1
ATOM 722 O O . ASN A 1 84 ? -12.591 1.294 22.597 1.00 97.62 84 ASN A O 1
ATOM 726 N N . LYS A 1 85 ? -11.314 1.213 20.757 1.00 95.62 85 LYS A N 1
ATOM 727 C CA . LYS A 1 85 ? -11.495 -0.223 20.497 1.00 95.62 85 LYS A CA 1
ATOM 728 C C . LYS A 1 85 ? -10.175 -0.861 20.052 1.00 95.62 85 LYS A C 1
ATOM 730 O O . LYS A 1 85 ? -9.204 -0.880 20.796 1.00 95.62 85 LYS A O 1
ATOM 735 N N . CYS A 1 86 ? -10.156 -1.444 18.858 1.00 94.94 86 CYS A N 1
ATOM 736 C CA . CYS A 1 86 ? -9.007 -2.098 18.260 1.00 94.94 86 CYS A CA 1
ATOM 737 C C . CYS A 1 86 ? -9.068 -1.869 16.751 1.00 94.94 86 CYS A C 1
ATOM 739 O O . CYS A 1 86 ? -10.131 -2.007 16.140 1.00 94.94 86 CYS A O 1
ATOM 741 N N . GLY A 1 87 ? -7.931 -1.523 16.156 1.00 92.19 87 GLY A N 1
ATOM 742 C CA . GLY A 1 87 ? -7.774 -1.432 14.712 1.00 92.19 87 GLY A CA 1
ATOM 743 C C . GLY A 1 87 ? -6.619 -2.305 14.247 1.00 92.19 87 GLY A C 1
ATOM 744 O O . GLY A 1 87 ? -5.674 -2.567 14.990 1.00 92.19 87 GLY A O 1
ATOM 745 N N . VAL A 1 88 ? -6.706 -2.746 12.998 1.00 92.50 88 VAL A N 1
ATOM 746 C CA . VAL A 1 88 ? -5.663 -3.523 12.329 1.00 92.50 88 VAL A CA 1
ATOM 747 C C . VAL A 1 88 ? -5.110 -2.679 11.193 1.00 92.50 88 VAL A C 1
ATOM 749 O O . VAL A 1 88 ? -5.874 -2.117 10.412 1.00 92.50 88 VAL A O 1
ATOM 752 N N . ILE A 1 89 ? -3.783 -2.603 11.094 1.00 94.00 89 ILE A N 1
ATOM 753 C CA . ILE A 1 89 ? -3.090 -1.859 10.040 1.00 94.00 89 ILE A CA 1
ATOM 754 C C . ILE A 1 89 ? -2.112 -2.763 9.295 1.00 94.00 89 ILE A C 1
ATOM 756 O O . ILE A 1 89 ? -1.439 -3.605 9.891 1.00 94.00 89 ILE A O 1
ATOM 760 N N . ASP A 1 90 ? -2.012 -2.571 7.981 1.00 95.38 90 ASP A N 1
ATOM 761 C CA . ASP A 1 90 ? -1.039 -3.280 7.156 1.00 95.38 90 ASP A CA 1
ATOM 762 C C . ASP A 1 90 ? 0.333 -2.594 7.224 1.00 95.38 90 ASP A C 1
ATOM 764 O O . ASP A 1 90 ? 0.534 -1.480 6.733 1.00 95.38 90 ASP A O 1
ATOM 768 N N . LEU A 1 91 ? 1.303 -3.283 7.824 1.00 96.12 91 LEU A N 1
ATOM 769 C CA . LEU A 1 91 ? 2.694 -2.834 7.933 1.00 96.12 91 LEU A CA 1
ATOM 770 C C . LEU A 1 91 ? 3.650 -3.647 7.054 1.00 96.12 91 LEU A C 1
ATOM 772 O O . LEU A 1 91 ? 4.867 -3.545 7.211 1.00 96.12 91 LEU A O 1
ATOM 776 N N . SER A 1 92 ? 3.128 -4.431 6.107 1.00 94.81 92 SER A N 1
ATOM 777 C CA . SER A 1 92 ? 3.928 -5.293 5.225 1.00 94.81 92 SER A CA 1
ATOM 778 C C . SER A 1 92 ? 5.001 -4.529 4.451 1.00 94.81 92 SER A C 1
ATOM 780 O O . SER A 1 92 ? 6.065 -5.077 4.176 1.00 94.81 92 SER A O 1
ATOM 782 N N . TRP A 1 93 ? 4.741 -3.254 4.156 1.00 93.56 93 TRP A N 1
ATOM 783 C CA . TRP A 1 93 ? 5.624 -2.365 3.406 1.00 93.56 93 TRP A CA 1
ATOM 784 C C . TRP A 1 93 ? 6.870 -1.904 4.173 1.00 93.56 93 TRP A C 1
ATOM 786 O O . TRP A 1 93 ? 7.792 -1.343 3.573 1.00 93.56 93 TRP A O 1
ATOM 796 N N . ARG A 1 94 ? 6.914 -2.100 5.498 1.00 94.19 94 ARG A N 1
ATOM 797 C CA . ARG A 1 94 ? 8.084 -1.751 6.309 1.00 94.19 94 ARG A CA 1
ATOM 798 C C . ARG A 1 94 ? 9.257 -2.661 5.950 1.00 94.19 94 ARG A C 1
ATOM 800 O O . ARG A 1 94 ? 9.091 -3.867 5.789 1.00 94.19 94 ARG A O 1
ATOM 807 N N . GLY A 1 95 ? 10.446 -2.070 5.844 1.00 91.62 95 GLY A N 1
ATOM 808 C CA . GLY A 1 95 ? 11.681 -2.827 5.663 1.00 91.62 95 GLY A CA 1
ATOM 809 C C . GLY A 1 95 ? 11.905 -3.762 6.848 1.00 91.62 95 GLY A C 1
ATOM 810 O O . GLY A 1 95 ? 11.782 -3.341 7.996 1.00 91.62 95 GLY A O 1
ATOM 811 N N . LYS A 1 96 ? 12.208 -5.025 6.557 1.00 93.56 96 LYS A N 1
ATOM 812 C CA . LYS A 1 96 ? 12.494 -6.064 7.548 1.00 93.56 96 LYS A CA 1
ATOM 813 C C . LYS A 1 96 ? 13.897 -6.578 7.264 1.00 93.56 96 LYS A C 1
ATOM 815 O O . LYS A 1 96 ? 14.192 -6.926 6.123 1.00 93.56 96 LYS A O 1
ATOM 820 N N . ILE A 1 97 ? 14.747 -6.573 8.281 1.00 93.38 97 ILE A N 1
ATOM 821 C CA . ILE A 1 97 ? 16.115 -7.081 8.214 1.00 93.38 97 ILE A CA 1
ATOM 822 C C . ILE A 1 97 ? 16.241 -8.068 9.363 1.00 93.38 97 ILE A C 1
ATOM 824 O O . ILE A 1 97 ? 16.067 -7.694 10.521 1.00 93.38 97 ILE A O 1
ATOM 828 N N . GLU A 1 98 ? 16.493 -9.325 9.029 1.00 92.31 98 GLU A N 1
ATOM 829 C CA . GLU A 1 98 ? 16.812 -10.363 9.998 1.00 92.31 98 GLU A CA 1
ATOM 830 C C . GLU A 1 98 ? 18.334 -10.479 10.087 1.00 92.31 98 GLU A C 1
ATOM 832 O O . GLU A 1 98 ? 19.017 -10.556 9.065 1.00 92.31 98 GLU A O 1
ATOM 837 N N . VAL A 1 99 ? 18.866 -10.443 11.306 1.00 89.25 99 VAL A N 1
ATOM 838 C CA . VAL A 1 99 ? 20.302 -10.560 11.568 1.00 89.25 99 VAL A CA 1
ATOM 839 C C . VAL A 1 99 ? 20.532 -11.875 12.298 1.00 89.25 99 VAL A C 1
ATOM 841 O O . VAL A 1 99 ? 20.037 -12.063 13.407 1.00 89.25 99 VAL A O 1
ATOM 844 N N . LEU A 1 100 ? 21.277 -12.783 11.668 1.00 85.69 100 LEU A N 1
ATOM 845 C CA . LEU A 1 100 ? 21.618 -14.096 12.214 1.00 85.69 100 LEU A CA 1
ATOM 846 C C . LEU A 1 100 ? 23.088 -14.107 12.662 1.00 85.69 100 LEU A C 1
ATOM 848 O O . LEU A 1 100 ? 23.967 -13.654 11.931 1.00 85.69 100 LEU A O 1
ATOM 852 N N . PHE A 1 101 ? 23.360 -14.635 13.857 1.00 79.56 101 PHE A N 1
ATOM 853 C CA . PHE A 1 101 ? 24.721 -14.823 14.383 1.00 79.56 101 PHE A CA 1
ATOM 854 C C . PHE A 1 101 ? 25.303 -16.162 13.896 1.00 79.56 101 PHE A C 1
ATOM 856 O O . PHE A 1 101 ? 24.574 -17.155 13.868 1.00 79.56 101 PHE A O 1
ATOM 863 N N . PRO A 1 102 ? 26.588 -16.193 13.472 1.00 67.38 102 PRO A N 1
ATOM 864 C CA . PRO A 1 102 ? 27.703 -16.143 14.429 1.00 67.38 102 PRO A CA 1
ATOM 865 C C . PRO A 1 102 ? 28.826 -15.122 14.134 1.00 67.38 102 PRO A C 1
ATOM 867 O O . PRO A 1 102 ? 29.813 -15.085 14.862 1.00 67.38 102 PRO A O 1
ATOM 870 N N . PHE A 1 103 ? 28.716 -14.271 13.111 1.00 57.94 103 PHE A N 1
ATOM 871 C CA . PHE A 1 103 ? 29.839 -13.438 12.639 1.00 57.94 103 PHE A CA 1
ATOM 872 C C . PHE A 1 103 ? 29.953 -12.057 13.306 1.00 57.94 103 PHE A C 1
ATOM 874 O O . PHE A 1 103 ? 30.011 -11.038 12.625 1.00 57.94 103 PHE A O 1
ATOM 881 N N . LEU A 1 104 ? 30.028 -12.012 14.639 1.00 55.28 104 LEU A N 1
ATOM 882 C CA . LEU A 1 104 ? 30.436 -10.802 15.371 1.00 55.28 104 LEU A CA 1
ATOM 883 C C . LEU A 1 104 ? 31.822 -10.966 16.010 1.00 55.28 104 LEU A C 1
ATOM 885 O O . LEU A 1 104 ? 32.019 -10.543 17.132 1.00 55.28 104 LEU A O 1
ATOM 889 N N . PHE A 1 105 ? 32.763 -11.606 15.312 1.00 53.16 105 PHE A N 1
ATOM 890 C CA . PHE A 1 105 ? 34.214 -11.492 15.523 1.00 53.16 105 PHE A CA 1
ATOM 891 C C . PHE A 1 105 ? 34.918 -11.992 14.258 1.00 53.16 105 PHE A C 1
ATOM 893 O O . PHE A 1 105 ? 34.845 -13.184 13.999 1.00 53.16 105 PHE A O 1
ATOM 900 N N . VAL A 1 106 ? 35.559 -11.103 13.490 1.00 41.44 106 VAL A N 1
ATOM 901 C CA . VAL A 1 106 ? 36.912 -11.230 12.898 1.00 41.44 106 VAL A CA 1
ATOM 902 C C . VAL A 1 106 ? 37.278 -9.833 12.356 1.00 41.44 106 VAL A C 1
ATOM 904 O O . VAL A 1 106 ? 36.649 -9.386 11.404 1.00 41.44 106 VAL A O 1
ATOM 907 N N . TYR A 1 107 ? 38.268 -9.215 13.020 1.00 43.31 107 TYR A N 1
ATOM 908 C CA . TYR A 1 107 ? 39.041 -7.979 12.753 1.00 43.31 107 TYR A CA 1
ATOM 909 C C . TYR A 1 107 ? 38.334 -6.718 12.238 1.00 43.31 107 TYR A C 1
ATOM 911 O O . TYR A 1 107 ? 38.015 -6.638 11.034 1.00 43.31 107 TYR A O 1
#

Organism: Brugia malayi (NCBI:txid6279)

InterPro domains:
  IPR027266 Aminomethyltransferase superfamily [G3DSA:3.30.1360.120] (27-101)

Radius of gyration: 18.26 Å; chains: 1; bounding box: 54×39×41 Å

Secondary structure (DSSP, 8-state):
--TT--HHHHHHHHHHHGGGGSS---S---TT-S-S---TTHHHHHHTTEEEEEETTEEEEEEE-SSGGGHHHHHHHHHHHHHHS------TTS------SS-S---

Sequence (107 aa):
FDRWVTRDYIIDKCRETYPMFYNWSYKNRLAGRPTERISGIYGRLQKEGCFYLFRNGWEVAESFAAEYKDKLPNMIREYELVSNKCGVIDLSWRGKIEVLFPFLFVY

Foldseek 3Di:
DDPQCDPQLVVQVCVVVVVCPVPPDPDQDDTSPQTPPEDPCRVVLVVQQFDFHDDPNYGAGDFRDVDPVCGPVRVVVQVCCVVVHNDDGDPVPDDDDDDDDDPPDDD

pLDDT: mean 88.19, std 11.52, range [41.44, 97.62]